Protein AF-A0A1K1P5Q6-F1 (afdb_monomer_lite)

Radius of gyration: 14.74 Å; chains: 1; bounding box: 36×29×43 Å

Secondary structure (DSSP, 8-state):
-EEEEEEEEEPPPEEEEEE-TTS-EEEEEEEEEEEE-SS-EEEEEEEHHHHHHTTTT--TT-EEEEEEEEEEEEEE-TTS-EEEEEEEEEEEE-

Structure (mmCIF, N/CA/C/O backbone):
data_AF-A0A1K1P5Q6-F1
#
_entry.id   AF-A0A1K1P5Q6-F1
#
loop_
_atom_site.group_PDB
_atom_site.id
_atom_site.type_symbol
_atom_site.label_atom_id
_atom_site.label_alt_id
_atom_site.label_comp_id
_atom_site.label_asym_id
_atom_site.label_entity_id
_atom_site.label_seq_id
_atom_site.pdbx_PDB_ins_code
_atom_site.Cartn_x
_atom_site.Cartn_y
_atom_site.Cartn_z
_atom_site.occupancy
_atom_site.B_iso_or_equiv
_atom_site.auth_seq_id
_atom_site.auth_comp_id
_atom_site.auth_asym_id
_atom_site.auth_atom_id
_atom_site.pdbx_PDB_model_num
ATOM 1 N N . MET A 1 1 ? -6.130 -12.895 -5.021 1.00 66.94 1 MET A N 1
ATOM 2 C CA . MET A 1 1 ? -6.138 -12.714 -6.488 1.00 66.94 1 MET A CA 1
ATOM 3 C C . MET A 1 1 ? -4.949 -11.828 -6.838 1.00 66.94 1 MET A C 1
ATOM 5 O O . MET A 1 1 ? -4.762 -10.833 -6.148 1.00 66.94 1 MET A O 1
ATOM 9 N N . GLU A 1 2 ? -4.109 -12.232 -7.794 1.00 85.25 2 GLU A N 1
ATOM 10 C CA . GLU A 1 2 ? -2.948 -11.454 -8.270 1.00 85.25 2 GLU A CA 1
ATOM 11 C C . GLU A 1 2 ? -3.392 -10.641 -9.501 1.00 85.25 2 GLU A C 1
ATOM 13 O O . GLU A 1 2 ? -4.065 -11.189 -10.375 1.00 85.25 2 GLU A O 1
ATOM 18 N N . LYS A 1 3 ? -3.079 -9.342 -9.557 1.00 90.69 3 LYS A N 1
ATOM 19 C CA . LYS A 1 3 ? -3.446 -8.429 -10.654 1.00 90.69 3 LYS A CA 1
ATOM 20 C C . LYS A 1 3 ? -2.209 -7.652 -11.100 1.00 90.69 3 LYS A C 1
ATOM 22 O O . LYS A 1 3 ? -1.390 -7.275 -10.271 1.00 90.69 3 LYS A O 1
ATOM 27 N N . THR A 1 4 ? -2.061 -7.414 -12.402 1.00 95.00 4 THR A N 1
ATOM 28 C CA . THR A 1 4 ? -0.994 -6.539 -12.917 1.00 95.00 4 THR A CA 1
ATOM 29 C C . THR A 1 4 ? -1.503 -5.105 -12.928 1.00 95.00 4 THR A C 1
ATOM 31 O O . THR A 1 4 ? -2.550 -4.839 -13.514 1.00 95.00 4 THR A O 1
ATOM 34 N N . MET A 1 5 ? -0.796 -4.198 -12.261 1.00 96.56 5 MET A N 1
ATOM 35 C CA . MET A 1 5 ? -1.173 -2.790 -12.148 1.00 96.56 5 MET A CA 1
ATOM 36 C C . MET A 1 5 ? 0.057 -1.901 -12.316 1.00 96.56 5 MET A C 1
ATOM 38 O O . MET A 1 5 ? 1.172 -2.298 -11.995 1.00 96.56 5 MET A O 1
ATOM 42 N N . LYS A 1 6 ? -0.147 -0.690 -12.818 1.00 97.62 6 LYS A N 1
ATOM 43 C CA . LYS A 1 6 ? 0.860 0.356 -12.922 1.00 97.62 6 LYS A CA 1
ATOM 44 C C . LYS A 1 6 ? 0.860 1.216 -11.664 1.00 97.62 6 LYS A C 1
ATOM 46 O O . LYS A 1 6 ? -0.204 1.651 -11.216 1.00 97.62 6 LYS A O 1
ATOM 51 N N . ILE A 1 7 ? 2.045 1.520 -11.145 1.00 97.12 7 ILE A N 1
ATOM 52 C CA . ILE A 1 7 ? 2.237 2.505 -10.080 1.00 97.12 7 ILE A CA 1
ATOM 53 C C . ILE A 1 7 ? 2.084 3.899 -10.692 1.00 97.12 7 ILE A C 1
ATOM 55 O O . ILE A 1 7 ? 2.962 4.382 -11.402 1.00 97.12 7 ILE A O 1
ATOM 59 N N . GLN A 1 8 ? 0.949 4.550 -10.448 1.00 97.25 8 GLN A N 1
ATOM 60 C CA . GLN A 1 8 ? 0.717 5.935 -10.867 1.00 97.25 8 GLN A CA 1
ATOM 61 C C . GLN A 1 8 ? 1.382 6.938 -9.932 1.00 97.25 8 GLN A C 1
ATOM 63 O O . GLN A 1 8 ? 1.853 7.973 -10.390 1.00 97.25 8 GLN A O 1
ATOM 68 N N . LYS A 1 9 ? 1.380 6.644 -8.630 1.00 97.06 9 LYS A N 1
ATOM 69 C CA . LYS A 1 9 ? 1.987 7.492 -7.608 1.00 97.06 9 LYS A CA 1
ATOM 70 C C . LYS A 1 9 ? 2.557 6.633 -6.496 1.00 97.06 9 LYS A C 1
ATOM 72 O O . LYS A 1 9 ? 1.862 5.738 -6.010 1.00 97.06 9 LYS A O 1
ATOM 77 N N . LEU A 1 10 ? 3.775 6.943 -6.071 1.00 95.69 10 LEU A N 1
ATOM 78 C CA . LEU A 1 10 ? 4.435 6.303 -4.940 1.00 95.69 10 LEU A CA 1
ATOM 79 C C . LEU A 1 10 ? 4.621 7.341 -3.832 1.00 95.69 10 LEU A C 1
ATOM 81 O O . LEU A 1 10 ? 5.293 8.353 -4.013 1.00 95.69 10 LEU A O 1
ATOM 85 N N . LEU A 1 11 ? 3.982 7.124 -2.684 1.00 95.38 11 LEU A N 1
ATOM 86 C CA . LEU A 1 11 ? 4.132 8.008 -1.530 1.00 95.38 11 LEU A CA 1
ATOM 87 C C . LEU A 1 11 ? 5.412 7.665 -0.756 1.00 95.38 11 LEU A C 1
ATOM 89 O O . LEU A 1 11 ? 5.846 6.514 -0.777 1.00 95.38 11 LEU A O 1
ATOM 93 N N . PRO A 1 12 ? 6.011 8.631 -0.036 1.00 94.25 12 PRO A N 1
ATOM 94 C CA . PRO A 1 12 ? 7.134 8.338 0.846 1.00 94.25 12 PRO A CA 1
ATOM 95 C C . PRO A 1 12 ? 6.720 7.360 1.953 1.00 94.25 12 PRO A C 1
ATOM 97 O O . PRO A 1 12 ? 5.569 7.369 2.396 1.00 94.25 12 PRO A O 1
ATOM 100 N N . LEU A 1 13 ? 7.673 6.562 2.444 1.00 94.38 13 LEU A N 1
ATOM 101 C CA . LEU A 1 13 ? 7.476 5.749 3.644 1.00 94.38 13 LEU A CA 1
ATOM 102 C C . LEU A 1 13 ? 7.082 6.664 4.817 1.00 94.38 13 LEU A C 1
ATOM 104 O O . LEU A 1 13 ? 7.716 7.695 5.046 1.00 94.38 13 LEU A O 1
ATOM 108 N N . GLN A 1 14 ? 6.032 6.297 5.543 1.00 93.88 14 GLN A N 1
ATOM 109 C CA . GLN A 1 14 ? 5.522 7.042 6.693 1.00 93.88 14 GLN A CA 1
ATOM 110 C C . GLN A 1 14 ? 5.514 6.156 7.934 1.00 93.88 14 GLN A C 1
ATOM 112 O O . GLN A 1 14 ? 4.991 5.042 7.889 1.00 93.88 14 GLN A O 1
ATOM 117 N N . ASP A 1 15 ? 6.022 6.697 9.042 1.00 92.50 15 ASP A N 1
ATOM 118 C CA . ASP A 1 15 ? 5.946 6.101 10.374 1.00 92.50 15 ASP A CA 1
ATOM 119 C C . ASP A 1 15 ? 4.980 6.926 11.238 1.00 92.50 15 ASP A C 1
ATOM 121 O O . ASP A 1 15 ? 5.164 8.127 11.435 1.00 92.50 15 ASP A O 1
ATOM 125 N N . ARG A 1 16 ? 3.926 6.284 11.752 1.00 88.56 16 ARG A N 1
ATOM 126 C CA . ARG A 1 16 ? 2.899 6.905 12.602 1.00 88.56 16 ARG A CA 1
ATOM 127 C C . ARG A 1 16 ? 2.889 6.250 13.973 1.00 88.56 16 ARG A C 1
ATOM 129 O O . ARG A 1 16 ? 2.674 5.046 14.077 1.00 88.56 16 ARG A O 1
ATOM 136 N N . GLN A 1 17 ? 3.096 7.029 15.029 1.00 87.81 17 GLN A N 1
ATOM 137 C CA . GLN A 1 17 ? 2.938 6.522 16.392 1.00 87.81 17 GLN A CA 1
ATOM 138 C C . GLN A 1 17 ? 1.452 6.400 16.741 1.00 87.81 17 GLN A C 1
ATOM 140 O O . GLN A 1 17 ? 0.666 7.303 16.452 1.00 87.81 17 GLN A O 1
ATOM 145 N N . TYR A 1 18 ? 1.064 5.288 17.356 1.00 86.25 18 TYR A N 1
ATOM 146 C CA . TYR A 1 18 ? -0.282 5.065 17.876 1.00 86.25 18 TYR A CA 1
ATOM 147 C C . TYR A 1 18 ? -0.214 4.203 19.134 1.00 86.25 18 TYR A C 1
ATOM 149 O O . TYR A 1 18 ? 0.735 3.447 19.314 1.00 86.25 18 TYR A O 1
ATOM 157 N N . ASN A 1 19 ? -1.222 4.292 19.997 1.00 86.19 19 ASN A N 1
ATOM 158 C CA . ASN A 1 19 ? -1.342 3.377 21.126 1.00 86.19 19 ASN A CA 1
ATOM 159 C C . ASN A 1 19 ? -2.193 2.179 20.708 1.00 86.19 19 ASN A C 1
ATOM 161 O O . ASN A 1 19 ? -3.255 2.353 20.105 1.00 86.19 19 ASN A O 1
ATOM 165 N N . ASP A 1 20 ? -1.730 0.969 21.012 1.00 85.69 20 ASP A N 1
ATOM 166 C CA . ASP A 1 20 ? -2.551 -0.224 20.835 1.00 85.69 20 ASP A CA 1
ATOM 167 C C . ASP A 1 20 ? -3.698 -0.281 21.861 1.00 85.69 20 ASP A C 1
ATOM 169 O O . ASP A 1 20 ? -3.842 0.580 22.732 1.00 85.69 20 ASP A O 1
ATOM 173 N N . GLN A 1 21 ? -4.554 -1.299 21.754 1.00 80.69 21 GLN A N 1
ATOM 174 C CA . GLN A 1 21 ? -5.711 -1.466 22.644 1.00 80.69 21 GLN A CA 1
ATOM 175 C C . GLN A 1 21 ? -5.325 -1.657 24.123 1.00 80.69 21 GLN A C 1
ATOM 177 O O . GLN A 1 21 ? -6.183 -1.539 24.992 1.00 80.69 21 GLN A O 1
ATOM 182 N N . GLN A 1 22 ? -4.052 -1.943 24.415 1.00 86.75 22 GLN A N 1
ATOM 183 C CA . GLN A 1 22 ? -3.508 -2.083 25.767 1.00 86.75 22 GLN A CA 1
ATOM 184 C C . GLN A 1 22 ? -2.813 -0.793 26.239 1.00 86.75 22 GLN A C 1
ATOM 186 O O . GLN A 1 22 ? -2.206 -0.772 27.308 1.00 86.75 22 GLN A O 1
ATOM 191 N N . GLY A 1 23 ? -2.896 0.285 25.451 1.00 85.31 23 GLY A N 1
ATOM 192 C CA . GLY A 1 23 ? -2.283 1.575 25.748 1.00 85.31 23 GLY A CA 1
ATOM 193 C C . GLY A 1 23 ? -0.775 1.620 25.501 1.00 85.31 23 GLY A C 1
ATOM 194 O O . GLY A 1 23 ? -0.141 2.598 25.891 1.00 85.31 23 GLY A O 1
ATOM 195 N N . GLN A 1 24 ? -0.186 0.595 24.875 1.00 88.69 24 GLN A N 1
ATOM 196 C CA . GLN A 1 24 ? 1.249 0.567 24.608 1.00 88.69 24 GLN A CA 1
ATOM 197 C C . GLN A 1 24 ? 1.575 1.352 23.332 1.00 88.69 24 GLN A C 1
ATOM 199 O O . GLN A 1 24 ? 0.883 1.180 22.321 1.00 88.69 24 GLN A O 1
ATOM 204 N N . PRO A 1 25 ? 2.638 2.177 23.335 1.00 86.62 25 PRO A N 1
ATOM 205 C CA . PRO A 1 25 ? 3.063 2.901 22.150 1.00 86.62 25 PRO A CA 1
ATOM 206 C C . PRO A 1 25 ? 3.583 1.922 21.092 1.00 86.62 25 PRO A C 1
ATOM 208 O O . PRO A 1 25 ? 4.471 1.101 21.332 1.00 86.62 25 PRO A O 1
ATOM 211 N N . ARG A 1 26 ? 3.029 2.031 19.890 1.00 88.38 26 ARG A N 1
ATOM 212 C CA . ARG A 1 26 ? 3.397 1.275 18.696 1.00 88.38 26 ARG A CA 1
ATOM 213 C C . ARG A 1 26 ? 3.713 2.234 17.557 1.00 88.38 26 ARG A C 1
ATOM 215 O O . ARG A 1 26 ? 3.244 3.370 17.519 1.00 88.38 26 ARG A O 1
ATOM 222 N N . VAL A 1 27 ? 4.506 1.753 16.606 1.00 88.25 27 VAL A N 1
ATOM 223 C CA . VAL A 1 27 ? 4.791 2.459 15.355 1.00 88.25 27 VAL A CA 1
ATOM 224 C C . VAL A 1 27 ? 4.108 1.708 14.224 1.00 88.25 27 VAL A C 1
ATOM 226 O O . VAL A 1 27 ? 4.317 0.511 14.044 1.00 88.25 27 VAL A O 1
ATOM 229 N N . PHE A 1 28 ? 3.283 2.420 13.468 1.00 88.75 28 PHE A N 1
ATOM 230 C CA . PHE A 1 28 ? 2.693 1.951 12.229 1.00 88.75 28 PHE A CA 1
ATOM 231 C C . PHE A 1 28 ? 3.514 2.473 11.053 1.00 88.75 28 PHE A C 1
ATOM 233 O O . PHE A 1 28 ? 3.486 3.667 10.755 1.00 88.75 28 PHE A O 1
ATOM 240 N N . THR A 1 29 ? 4.237 1.571 10.395 1.00 92.06 29 THR A N 1
ATOM 241 C CA . THR A 1 29 ? 4.999 1.869 9.179 1.00 92.06 29 THR A CA 1
ATOM 242 C C . THR A 1 29 ? 4.177 1.539 7.948 1.00 92.06 29 THR A C 1
ATOM 244 O O . THR A 1 29 ? 3.599 0.454 7.865 1.00 92.06 29 THR A O 1
ATOM 247 N N . SER A 1 30 ? 4.158 2.447 6.979 1.00 94.19 30 SER A N 1
ATOM 248 C CA . SER A 1 30 ? 3.357 2.297 5.767 1.00 94.19 30 SER A CA 1
ATOM 249 C C . SER A 1 30 ? 3.987 2.917 4.530 1.00 94.19 30 SER A C 1
ATOM 251 O O . SER A 1 30 ? 4.582 3.990 4.611 1.00 94.19 30 SER A O 1
ATOM 253 N N . LEU A 1 31 ? 3.779 2.268 3.383 1.00 95.25 31 LEU A N 1
ATOM 254 C CA . LEU A 1 31 ? 4.123 2.766 2.053 1.00 95.25 31 LEU A CA 1
ATOM 255 C C . LEU A 1 31 ? 2.862 2.767 1.181 1.00 95.25 31 LEU A C 1
ATOM 257 O O . LEU A 1 31 ? 2.336 1.707 0.835 1.00 95.25 31 LEU A O 1
ATOM 261 N N . GLY A 1 32 ? 2.362 3.962 0.863 1.00 94.06 32 GLY A N 1
ATOM 262 C CA . GLY A 1 32 ? 1.150 4.144 0.066 1.00 94.06 32 GLY A CA 1
ATOM 263 C C . GLY A 1 32 ? 1.439 4.228 -1.431 1.00 94.06 32 GLY A C 1
ATOM 264 O O . GLY A 1 32 ? 2.402 4.865 -1.854 1.00 94.06 32 GLY A O 1
ATOM 265 N N . MET A 1 33 ? 0.572 3.626 -2.238 1.00 95.31 33 MET A N 1
ATOM 266 C CA . MET A 1 33 ? 0.649 3.626 -3.696 1.00 95.31 33 MET A CA 1
ATOM 267 C C . MET A 1 33 ? -0.722 3.904 -4.306 1.00 95.31 33 MET A C 1
ATOM 269 O O . MET A 1 33 ? -1.743 3.416 -3.825 1.00 95.31 33 MET A O 1
ATOM 273 N N . VAL A 1 34 ? -0.739 4.655 -5.405 1.00 96.00 34 VAL A N 1
ATOM 274 C CA . VAL A 1 34 ? -1.893 4.713 -6.308 1.00 96.00 34 VAL A CA 1
ATOM 275 C C . VAL A 1 34 ? -1.619 3.757 -7.459 1.00 96.00 34 VAL A C 1
ATOM 277 O O . VAL A 1 34 ? -0.646 3.935 -8.195 1.00 96.00 34 VAL A O 1
ATOM 280 N N . LEU A 1 35 ? -2.460 2.736 -7.589 1.00 95.94 35 LEU A N 1
ATOM 281 C CA . LEU A 1 35 ? -2.336 1.673 -8.580 1.00 95.94 35 LEU A CA 1
ATOM 282 C C . LEU A 1 35 ? -3.467 1.776 -9.598 1.00 95.94 35 LEU A C 1
ATOM 284 O O . LEU A 1 35 ? -4.619 1.993 -9.222 1.00 95.94 35 LEU A O 1
ATOM 288 N N . THR A 1 36 ? -3.152 1.567 -10.874 1.00 95.94 36 THR A N 1
ATOM 289 C CA . THR A 1 36 ? -4.152 1.524 -11.948 1.00 95.94 36 THR A CA 1
ATOM 290 C C . THR A 1 36 ? -3.889 0.390 -12.927 1.00 95.94 36 THR A C 1
ATOM 292 O O . THR A 1 36 ? -2.743 0.037 -13.175 1.00 95.94 36 THR A O 1
ATOM 295 N N . ASP A 1 37 ? -4.929 -0.170 -13.527 1.00 94.38 37 ASP A N 1
ATOM 296 C CA . ASP A 1 37 ? -4.812 -1.023 -14.718 1.00 94.38 37 ASP A CA 1
ATOM 297 C C . ASP A 1 37 ? -5.336 -0.325 -15.990 1.00 94.38 37 ASP A C 1
ATOM 299 O O . ASP A 1 37 ? -5.443 -0.950 -17.043 1.00 94.38 37 ASP A O 1
ATOM 303 N N . GLY A 1 38 ? -5.650 0.973 -15.900 1.00 91.44 38 GLY A N 1
ATOM 304 C CA . GLY A 1 38 ? -6.275 1.764 -16.962 1.00 91.44 38 GLY A CA 1
ATOM 305 C C . GLY A 1 38 ? -7.807 1.781 -16.925 1.00 91.44 38 GLY A C 1
ATOM 306 O O . GLY A 1 38 ? -8.402 2.609 -17.611 1.00 91.44 38 GLY A O 1
ATOM 307 N N . ILE A 1 39 ? -8.441 0.926 -16.117 1.00 93.00 39 ILE A N 1
ATOM 308 C CA . ILE A 1 39 ? -9.893 0.906 -15.889 1.00 93.00 39 ILE A CA 1
ATOM 309 C C . ILE A 1 39 ? -10.172 1.282 -14.433 1.00 93.00 39 ILE A C 1
ATOM 311 O O . ILE A 1 39 ? -10.836 2.279 -14.155 1.00 93.00 39 ILE A O 1
ATOM 315 N N . ASP A 1 40 ? -9.598 0.522 -13.505 1.00 90.56 40 ASP A N 1
ATOM 316 C CA . ASP A 1 40 ? -9.676 0.753 -12.074 1.00 90.56 40 ASP A CA 1
ATOM 317 C C . ASP A 1 40 ? -8.485 1.595 -11.613 1.00 90.56 40 ASP A C 1
ATOM 319 O O . ASP A 1 40 ? -7.349 1.420 -12.063 1.00 90.56 40 ASP A O 1
ATOM 323 N N . THR A 1 41 ? -8.728 2.493 -10.662 1.00 93.12 41 THR A N 1
ATOM 324 C CA . THR A 1 41 ? -7.670 3.189 -9.922 1.00 93.12 41 THR A CA 1
ATOM 325 C C . THR A 1 41 ? -7.971 3.083 -8.442 1.00 93.12 41 THR A C 1
ATOM 327 O O . THR A 1 41 ? -9.076 3.405 -8.009 1.00 93.12 41 THR A O 1
ATOM 330 N N . LEU A 1 42 ? -6.997 2.626 -7.660 1.00 92.69 42 LEU A N 1
ATOM 331 C CA . LEU A 1 42 ? -7.170 2.446 -6.226 1.00 92.69 42 LEU A CA 1
ATOM 332 C C . LEU A 1 42 ? -5.938 2.880 -5.443 1.00 92.69 42 LEU A C 1
ATOM 334 O O . LEU A 1 42 ? -4.799 2.744 -5.893 1.00 92.69 42 LEU A O 1
ATOM 338 N N . PHE A 1 43 ? -6.193 3.386 -4.242 1.00 92.94 43 PHE A N 1
ATOM 339 C CA . PHE A 1 43 ? -5.161 3.579 -3.240 1.00 92.94 43 PHE A CA 1
ATOM 340 C C . PHE A 1 43 ? -4.930 2.259 -2.505 1.00 92.94 43 PHE A C 1
ATOM 342 O O . PHE A 1 43 ? -5.879 1.662 -1.991 1.00 92.94 43 PHE A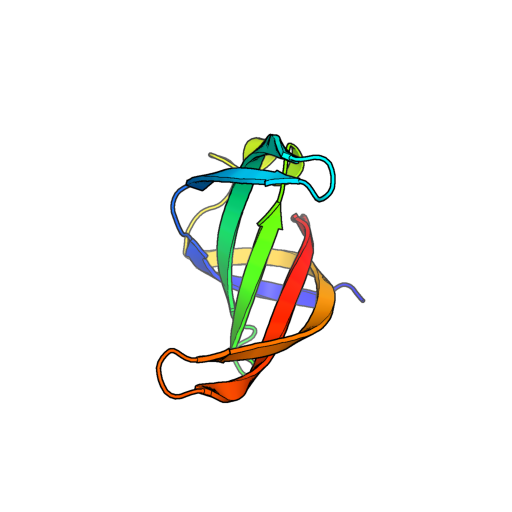 O 1
ATOM 349 N N . ALA A 1 44 ? -3.678 1.814 -2.458 1.00 92.62 44 ALA A N 1
ATOM 350 C CA . ALA A 1 44 ? -3.265 0.624 -1.737 1.00 92.62 44 ALA A CA 1
ATOM 351 C C . ALA A 1 44 ? -2.073 0.924 -0.826 1.00 92.62 44 ALA A C 1
ATOM 353 O O . ALA A 1 44 ? -1.248 1.787 -1.123 1.00 92.62 44 ALA A O 1
ATOM 354 N N . GLU A 1 45 ? -1.965 0.195 0.278 1.00 92.56 45 GLU A N 1
ATOM 355 C CA . GLU A 1 45 ? -0.925 0.422 1.282 1.00 92.56 45 GLU A CA 1
ATOM 356 C C . GLU A 1 45 ? -0.210 -0.8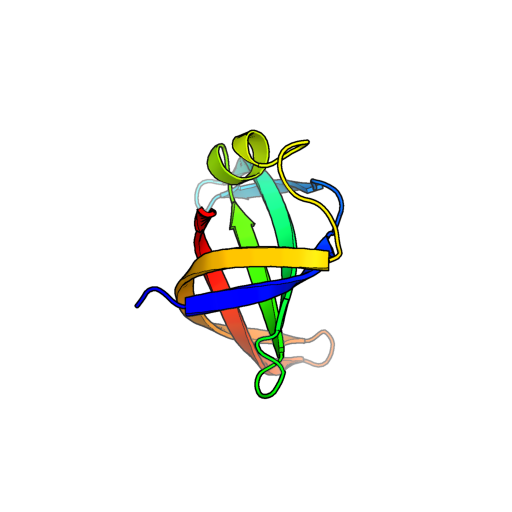91 1.616 1.00 92.56 45 GLU A C 1
ATOM 358 O O . GLU A 1 45 ? -0.846 -1.901 1.926 1.00 92.56 45 GLU A O 1
ATOM 363 N N . ALA A 1 46 ? 1.121 -0.885 1.542 1.00 93.75 46 ALA A N 1
ATOM 364 C CA . ALA A 1 46 ? 1.955 -1.901 2.176 1.00 93.75 46 ALA A CA 1
ATOM 365 C C . ALA A 1 46 ? 2.267 -1.451 3.608 1.00 93.75 46 ALA A C 1
ATOM 367 O O . ALA A 1 46 ? 2.452 -0.258 3.857 1.00 93.75 46 ALA A O 1
ATOM 368 N N . THR A 1 47 ? 2.349 -2.387 4.553 1.00 92.94 47 THR A N 1
ATOM 369 C CA . THR A 1 47 ? 2.488 -2.072 5.985 1.00 92.94 47 THR A CA 1
ATOM 370 C C . THR A 1 47 ? 3.617 -2.856 6.652 1.00 92.94 47 THR A C 1
ATOM 372 O O . THR A 1 47 ? 3.949 -3.958 6.219 1.00 92.94 47 THR A O 1
ATOM 375 N N . GLY A 1 48 ? 4.167 -2.321 7.744 1.00 91.38 48 GLY A N 1
ATOM 376 C CA . GLY A 1 48 ? 5.176 -2.989 8.573 1.00 91.38 48 GLY A CA 1
ATOM 377 C C . GLY A 1 48 ? 6.515 -3.193 7.859 1.00 91.38 48 GLY A C 1
ATOM 378 O O . GLY A 1 48 ? 6.921 -2.374 7.034 1.00 91.38 48 GLY A O 1
ATOM 379 N N . ASP A 1 49 ? 7.199 -4.297 8.163 1.00 91.69 49 ASP A N 1
ATOM 380 C CA . ASP A 1 49 ? 8.508 -4.624 7.573 1.00 91.69 49 ASP A CA 1
ATOM 381 C C . ASP A 1 49 ? 8.440 -4.807 6.059 1.00 91.69 49 ASP A C 1
ATOM 383 O O . ASP A 1 49 ? 9.3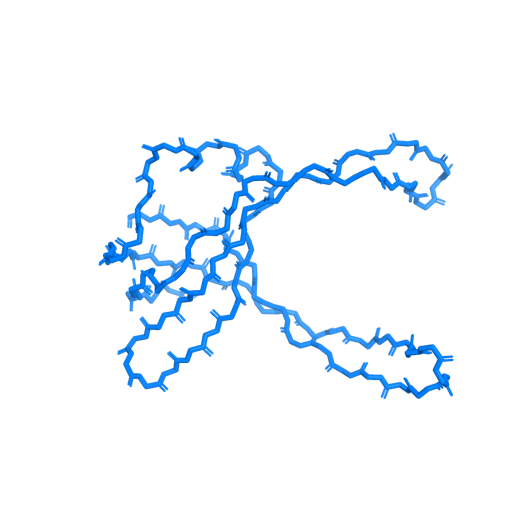69 -4.442 5.339 1.00 91.69 49 ASP A O 1
ATOM 387 N N . TYR A 1 50 ? 7.300 -5.287 5.563 1.00 92.25 50 TYR A N 1
ATOM 388 C CA . TYR A 1 50 ? 7.071 -5.418 4.135 1.00 92.25 50 TYR A CA 1
ATOM 389 C C . TYR A 1 50 ? 7.067 -4.057 3.425 1.00 92.25 50 TYR A C 1
ATOM 391 O O . TYR A 1 50 ? 7.648 -3.914 2.355 1.00 92.25 50 TYR A O 1
ATOM 399 N N . ALA A 1 51 ? 6.506 -3.012 4.044 1.00 93.75 51 ALA A N 1
ATOM 400 C CA . ALA A 1 51 ? 6.608 -1.655 3.503 1.00 93.75 51 ALA A CA 1
ATOM 401 C C . ALA A 1 51 ? 8.069 -1.182 3.419 1.00 93.75 51 ALA A C 1
ATOM 403 O O . ALA A 1 51 ? 8.463 -0.562 2.434 1.00 93.75 51 ALA A O 1
ATOM 404 N N . ARG A 1 52 ? 8.881 -1.507 4.437 1.00 93.38 52 ARG A N 1
ATOM 405 C CA . ARG A 1 52 ? 10.306 -1.147 4.487 1.00 93.38 52 ARG A CA 1
ATOM 406 C C . ARG A 1 52 ? 11.101 -1.852 3.389 1.00 93.38 52 ARG A C 1
ATOM 408 O O . ARG A 1 52 ? 11.941 -1.211 2.767 1.00 93.38 52 ARG A O 1
ATOM 415 N N . SER A 1 53 ? 10.805 -3.124 3.107 1.00 93.94 53 SER A N 1
ATOM 416 C CA . SER A 1 53 ? 11.513 -3.891 2.072 1.00 93.94 53 SER A CA 1
ATOM 417 C C . SER A 1 53 ? 11.266 -3.403 0.644 1.00 93.94 53 SER A C 1
ATOM 419 O O . SER A 1 53 ? 12.005 -3.785 -0.253 1.00 93.94 53 SER A O 1
ATOM 421 N N . LEU A 1 54 ? 10.240 -2.580 0.411 1.00 92.56 54 LEU A N 1
ATOM 422 C CA . LEU A 1 54 ? 9.915 -2.056 -0.921 1.00 92.56 54 LEU A CA 1
ATOM 423 C C . LEU A 1 54 ? 10.602 -0.724 -1.237 1.00 92.56 54 LEU A C 1
ATOM 425 O O . LEU A 1 54 ? 10.621 -0.292 -2.391 1.00 92.56 54 LEU A O 1
ATOM 429 N N . VAL A 1 55 ? 11.166 -0.056 -0.229 1.00 91.00 55 VAL A N 1
ATOM 430 C CA . VAL A 1 55 ? 11.820 1.242 -0.410 1.00 91.00 55 VAL A CA 1
ATOM 431 C C . VAL A 1 55 ? 13.044 1.086 -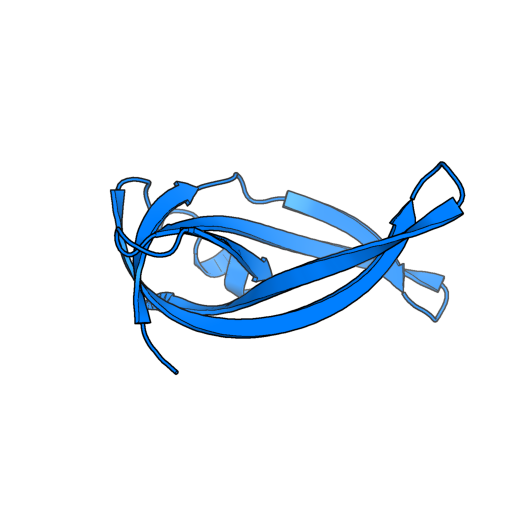1.312 1.00 91.00 55 VAL A C 1
ATOM 433 O O . VAL A 1 55 ? 13.906 0.251 -1.062 1.00 91.00 55 VAL A O 1
ATOM 436 N N . GLY A 1 56 ? 13.120 1.904 -2.365 1.00 89.81 56 GLY A N 1
ATOM 437 C CA . GLY A 1 56 ? 14.213 1.869 -3.344 1.00 89.81 56 GLY A CA 1
ATOM 438 C C . GLY A 1 56 ? 14.083 0.782 -4.416 1.00 89.81 56 GLY A C 1
ATOM 439 O O . GLY A 1 56 ? 14.919 0.730 -5.313 1.00 89.81 56 GLY A O 1
ATOM 440 N N . HIS A 1 57 ? 13.038 -0.050 -4.358 1.00 92.69 57 HIS A N 1
ATOM 441 C CA . HIS A 1 57 ? 12.790 -1.124 -5.326 1.00 92.69 57 HIS A CA 1
ATOM 442 C C . HIS A 1 57 ? 11.632 -0.839 -6.288 1.00 92.69 57 HIS A C 1
ATOM 444 O O . HIS A 1 57 ? 11.447 -1.587 -7.243 1.00 92.69 57 HIS A O 1
ATOM 450 N N . LEU A 1 58 ? 10.862 0.222 -6.045 1.00 94.69 58 LEU A N 1
ATOM 451 C CA . LEU A 1 58 ? 9.690 0.601 -6.830 1.00 94.69 58 LEU A CA 1
ATOM 452 C C . LEU A 1 58 ? 9.800 2.059 -7.269 1.00 94.69 58 LEU A C 1
ATOM 454 O O . LEU A 1 58 ? 10.235 2.906 -6.485 1.00 94.69 58 LEU A O 1
ATOM 458 N N . ASN A 1 59 ? 9.342 2.353 -8.483 1.00 95.50 59 ASN A N 1
ATOM 459 C CA . ASN A 1 59 ? 9.264 3.701 -9.030 1.00 95.50 59 ASN A CA 1
ATOM 460 C C . ASN A 1 59 ? 7.878 3.994 -9.609 1.00 95.50 59 ASN A C 1
ATOM 462 O O . ASN A 1 59 ? 7.113 3.106 -9.994 1.00 95.50 59 ASN A O 1
ATOM 466 N N . GLU A 1 60 ? 7.555 5.282 -9.701 1.00 96.69 60 GLU A N 1
ATOM 467 C CA . GLU A 1 60 ? 6.390 5.721 -10.461 1.00 96.69 60 GLU A CA 1
ATOM 468 C C . GLU A 1 60 ? 6.557 5.337 -11.934 1.00 96.69 60 GLU A C 1
ATOM 470 O O . GLU A 1 60 ? 7.599 5.564 -12.545 1.00 96.69 60 GLU A O 1
ATOM 475 N N . GLY A 1 61 ? 5.512 4.754 -12.512 1.00 96.62 61 GLY A N 1
ATOM 476 C CA . GLY A 1 61 ? 5.519 4.244 -13.876 1.00 96.62 61 GLY A CA 1
ATOM 477 C C . GLY A 1 61 ? 5.714 2.734 -13.992 1.00 96.62 61 GLY A C 1
ATOM 478 O O . GLY A 1 61 ? 5.341 2.189 -15.035 1.00 96.62 61 GLY A O 1
ATOM 479 N N . ASP A 1 62 ? 6.211 2.066 -12.948 1.00 96.38 62 ASP A N 1
ATOM 480 C CA . ASP A 1 62 ? 6.469 0.625 -12.970 1.00 96.38 62 ASP A CA 1
ATOM 481 C C . ASP A 1 62 ? 5.173 -0.184 -13.079 1.00 96.38 62 ASP A C 1
ATOM 483 O O . ASP A 1 62 ? 4.144 0.150 -12.483 1.00 96.38 62 ASP A O 1
ATOM 487 N N . TRP A 1 63 ? 5.236 -1.278 -13.838 1.00 96.19 63 TRP A N 1
ATOM 488 C CA . TRP A 1 63 ? 4.194 -2.299 -13.871 1.00 96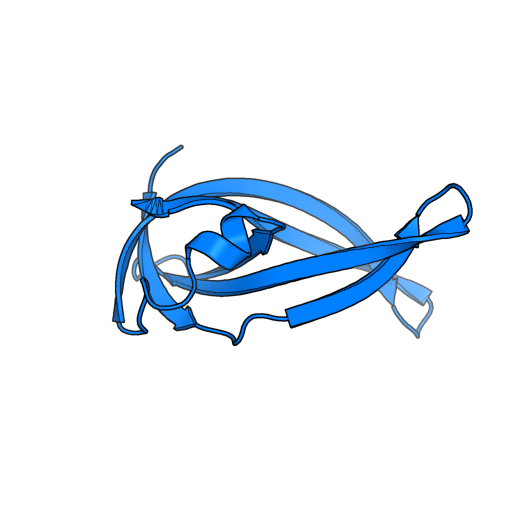.19 63 TRP A CA 1
ATOM 489 C C . TRP A 1 63 ? 4.555 -3.417 -12.907 1.00 96.19 63 TRP A C 1
ATOM 491 O O . TRP A 1 63 ? 5.619 -4.019 -13.021 1.00 96.19 63 TRP A O 1
ATOM 501 N N . VAL A 1 64 ? 3.643 -3.711 -11.991 1.00 94.62 64 VAL A N 1
ATOM 502 C CA . VAL A 1 64 ? 3.859 -4.640 -10.883 1.00 94.62 64 VAL A CA 1
ATOM 503 C C . VAL A 1 64 ? 2.746 -5.669 -10.817 1.00 94.62 64 VAL A C 1
ATOM 505 O O . VAL A 1 64 ? 1.587 -5.380 -11.135 1.00 94.62 64 VAL A O 1
ATOM 508 N N . ARG A 1 65 ? 3.074 -6.882 -10.368 1.00 94.19 65 ARG A N 1
ATOM 509 C CA . ARG A 1 65 ? 2.055 -7.880 -10.025 1.00 94.19 65 ARG A CA 1
ATOM 510 C C . ARG A 1 65 ? 1.732 -7.766 -8.551 1.00 94.19 65 ARG A C 1
ATOM 512 O O . ARG A 1 65 ? 2.550 -8.118 -7.711 1.00 94.19 65 ARG A O 1
ATOM 519 N N . VAL A 1 66 ? 0.534 -7.287 -8.241 1.00 92.12 66 VAL A N 1
ATOM 520 C CA . VAL A 1 66 ? 0.073 -7.045 -6.874 1.00 92.12 66 VAL A CA 1
ATOM 521 C C . VAL A 1 66 ? -0.947 -8.084 -6.441 1.00 92.12 66 VAL A C 1
ATOM 523 O O . VAL A 1 66 ? -1.873 -8.431 -7.174 1.00 92.12 66 VAL A O 1
ATOM 526 N N . GLN A 1 67 ? -0.813 -8.550 -5.206 1.00 93.06 67 GLN A N 1
ATOM 527 C CA . GLN A 1 67 ? -1.868 -9.255 -4.498 1.00 93.06 67 GLN A CA 1
ATOM 528 C C . GLN A 1 67 ? -2.444 -8.326 -3.435 1.00 93.06 67 GLN A C 1
ATOM 530 O O . GLN A 1 67 ? -1.720 -7.851 -2.558 1.00 93.06 67 GLN A O 1
ATOM 535 N N . LEU A 1 68 ? -3.751 -8.086 -3.517 1.00 88.69 68 LEU A N 1
ATOM 536 C CA . LEU A 1 68 ? -4.465 -7.171 -2.634 1.00 88.69 68 LEU A CA 1
ATOM 537 C C . LEU A 1 68 ? -5.393 -7.937 -1.686 1.00 88.69 68 LEU A C 1
ATOM 539 O O . LEU A 1 68 ? -6.035 -8.915 -2.079 1.00 88.69 68 LEU A O 1
ATOM 543 N N . SER A 1 69 ? -5.487 -7.448 -0.455 1.00 88.12 69 SER A N 1
ATOM 544 C CA . SER A 1 69 ? -6.562 -7.744 0.489 1.00 88.12 69 SER A CA 1
ATOM 545 C C . SER A 1 69 ? -7.434 -6.502 0.624 1.00 88.12 69 SER A C 1
ATOM 547 O O . SER A 1 69 ? -6.906 -5.402 0.764 1.00 88.12 69 SER A O 1
ATOM 549 N N . MET A 1 70 ? -8.755 -6.655 0.563 1.00 84.56 70 MET A N 1
ATOM 550 C CA . MET A 1 70 ? -9.688 -5.536 0.685 1.00 84.56 70 MET A CA 1
ATOM 551 C C . MET A 1 70 ? -10.413 -5.621 2.023 1.00 84.56 70 MET A C 1
ATOM 553 O O . MET A 1 70 ? -10.962 -6.669 2.361 1.00 84.56 70 MET A O 1
ATOM 557 N N . SER A 1 71 ? -10.438 -4.521 2.769 1.00 83.56 71 SER A N 1
ATOM 558 C CA . SER A 1 71 ? -11.288 -4.377 3.946 1.00 83.56 71 SER A CA 1
ATOM 559 C C . SER A 1 71 ? -12.176 -3.150 3.813 1.00 83.56 71 SER A C 1
ATOM 561 O O . SER A 1 71 ? -11.817 -2.158 3.178 1.00 83.56 71 SER A O 1
ATOM 563 N N . VAL A 1 72 ? -13.355 -3.228 4.416 1.00 82.12 72 VAL A N 1
ATOM 564 C CA . VAL A 1 72 ? -14.261 -2.092 4.554 1.00 82.12 72 VAL A CA 1
ATOM 565 C C . VAL A 1 72 ? -14.249 -1.700 6.017 1.00 82.12 72 VAL A C 1
ATOM 567 O O . VAL A 1 72 ? -14.397 -2.557 6.890 1.00 82.12 72 VAL A O 1
ATOM 570 N N . ARG A 1 73 ? -14.045 -0.416 6.289 1.00 83.50 73 ARG A N 1
ATOM 571 C CA . ARG A 1 73 ? -14.132 0.138 7.636 1.00 83.50 73 ARG A CA 1
ATOM 572 C C . ARG A 1 73 ? -15.096 1.308 7.640 1.00 83.50 73 ARG A C 1
ATOM 574 O O . ARG A 1 73 ? -15.036 2.158 6.757 1.00 83.50 73 ARG A O 1
ATOM 581 N N . ASP A 1 74 ? -15.912 1.394 8.676 1.00 85.81 74 ASP A N 1
ATOM 582 C CA . ASP A 1 74 ? -16.624 2.610 9.022 1.00 85.81 74 ASP A CA 1
ATOM 583 C C . ASP A 1 74 ? -15.853 3.455 10.055 1.00 85.81 74 ASP A C 1
ATOM 585 O O . ASP A 1 74 ? -15.086 2.956 10.889 1.00 85.81 74 ASP 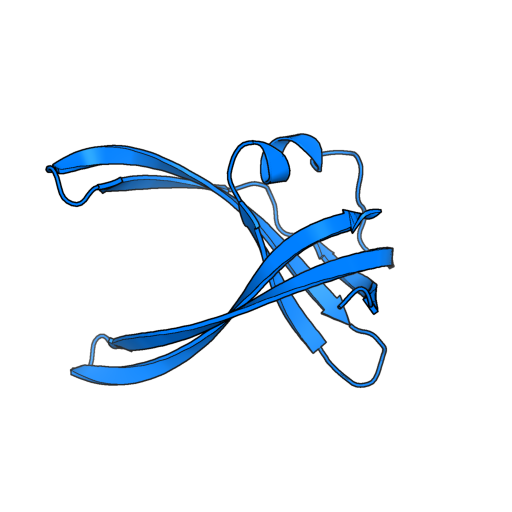A O 1
ATOM 589 N N . TRP A 1 75 ? -15.997 4.773 9.959 1.00 83.44 75 TRP A N 1
ATOM 590 C CA . TRP A 1 75 ? -15.467 5.730 10.927 1.00 83.44 75 TRP A CA 1
ATOM 591 C C . TRP A 1 75 ? -16.375 6.958 11.003 1.00 83.44 75 TRP A C 1
ATOM 593 O O . TRP A 1 75 ? -17.039 7.300 10.029 1.00 83.44 75 TRP A O 1
ATOM 603 N N . GLN A 1 76 ? -16.426 7.620 12.158 1.00 87.19 76 GLN A N 1
ATOM 604 C CA . GLN A 1 76 ? -17.145 8.887 12.291 1.00 87.19 76 GLN A CA 1
ATOM 605 C C . GLN A 1 76 ? -16.234 10.048 11.911 1.00 87.19 76 GLN A C 1
ATOM 607 O O . GLN A 1 76 ? -15.131 10.171 12.449 1.00 87.19 76 GLN A O 1
ATOM 612 N N . ASP A 1 77 ? -16.699 10.899 10.999 1.00 86.12 77 ASP A N 1
ATOM 613 C CA . ASP A 1 77 ? -16.009 12.147 10.692 1.00 86.12 77 ASP A CA 1
ATOM 614 C C . ASP A 1 77 ? -16.149 13.184 11.819 1.00 86.12 77 ASP A C 1
ATOM 616 O O . ASP A 1 77 ? -16.847 12.979 12.813 1.00 86.12 77 ASP A O 1
ATOM 620 N N . GLN A 1 78 ? -15.465 14.322 11.678 1.00 83.81 78 GLN A N 1
ATOM 621 C CA . GLN A 1 78 ? -15.500 15.402 12.674 1.00 83.81 78 GLN A CA 1
ATOM 622 C C . GLN A 1 78 ? -16.905 15.993 12.890 1.00 83.81 78 GLN A C 1
ATOM 624 O O . GLN A 1 78 ? -17.124 16.687 13.878 1.00 83.81 78 GLN A O 1
ATOM 629 N N . GLN A 1 79 ? -17.849 15.732 11.980 1.00 90.25 79 GLN A N 1
ATOM 630 C CA . GLN A 1 79 ? -19.239 16.178 12.059 1.00 90.25 79 GLN A CA 1
ATOM 631 C C . GLN A 1 79 ? -20.157 15.088 12.643 1.00 90.25 79 GLN A C 1
ATOM 633 O O . GLN A 1 79 ? -21.370 15.279 12.712 1.00 90.25 79 GLN A O 1
ATOM 638 N N . GLY A 1 80 ? -19.597 13.951 13.077 1.00 86.38 80 GLY A N 1
ATOM 639 C CA . GLY A 1 80 ? -20.335 12.823 13.644 1.00 86.38 80 GLY A CA 1
ATOM 640 C C . GLY A 1 80 ? -21.028 11.942 12.601 1.00 86.38 80 GLY A C 1
ATOM 641 O O . GLY A 1 80 ? -21.818 11.074 12.970 1.00 86.38 80 GLY A O 1
ATOM 642 N N . GLN A 1 81 ? -20.758 12.134 11.305 1.00 88.19 81 GLN A N 1
ATOM 643 C CA . GLN A 1 81 ? -21.357 11.324 10.249 1.00 88.19 81 GLN A CA 1
ATOM 644 C C . GLN A 1 81 ? -20.547 10.039 10.035 1.00 88.19 81 GLN A C 1
ATOM 646 O O . GLN A 1 81 ? -19.328 10.078 9.866 1.00 88.19 81 GLN A O 1
ATOM 651 N N . THR A 1 82 ? -21.231 8.889 10.004 1.00 87.44 82 THR A N 1
ATOM 652 C CA . THR A 1 82 ? -20.612 7.606 9.645 1.00 87.44 82 THR A CA 1
ATOM 653 C C . THR A 1 82 ? -20.177 7.631 8.181 1.00 87.44 82 THR A C 1
ATOM 655 O O . THR A 1 82 ? -20.992 7.786 7.270 1.00 87.44 82 THR A O 1
ATOM 658 N N . ARG A 1 83 ? -18.877 7.464 7.958 1.00 85.69 83 ARG A N 1
ATOM 659 C CA . ARG A 1 83 ? -18.233 7.307 6.656 1.00 85.69 83 ARG A CA 1
ATOM 660 C C . ARG A 1 83 ? -17.792 5.867 6.486 1.00 85.69 83 ARG A C 1
ATOM 662 O O . ARG A 1 83 ? -17.351 5.248 7.445 1.00 85.69 83 ARG A O 1
ATOM 669 N N . TYR A 1 84 ? -17.857 5.374 5.256 1.00 80.00 84 TYR A N 1
ATOM 670 C CA . TYR A 1 84 ? -17.332 4.067 4.877 1.00 80.00 84 TYR A CA 1
ATOM 671 C C . TYR A 1 84 ? -16.090 4.264 4.011 1.00 80.00 84 TYR A C 1
ATOM 673 O O . TYR A 1 84 ? -16.095 5.069 3.081 1.00 80.00 84 TYR A O 1
ATOM 681 N N . GLU A 1 85 ? -15.025 3.542 4.328 1.00 80.88 85 GLU A N 1
ATOM 682 C CA . GLU A 1 85 ? -13.743 3.584 3.639 1.00 80.88 85 GLU A CA 1
ATOM 683 C C . GLU A 1 85 ? -13.369 2.169 3.188 1.00 80.88 85 GLU A C 1
ATOM 685 O O . GLU A 1 85 ? -13.274 1.246 4.001 1.00 80.88 85 GLU A O 1
ATOM 690 N N . ASN A 1 86 ? -13.146 2.007 1.883 1.00 76.56 86 ASN A N 1
ATOM 691 C CA . ASN A 1 86 ? -12.614 0.776 1.309 1.00 76.56 86 ASN A CA 1
ATOM 692 C C . ASN A 1 86 ? -11.087 0.871 1.302 1.00 76.56 86 ASN A C 1
ATOM 694 O O . ASN A 1 86 ? -10.526 1.740 0.635 1.00 76.56 86 ASN A O 1
ATOM 698 N N . LYS A 1 87 ? -10.416 -0.024 2.026 1.00 80.06 87 LYS A N 1
ATOM 699 C CA . LYS A 1 87 ? -8.955 -0.100 2.086 1.00 80.06 87 LYS A CA 1
ATOM 700 C C . LYS A 1 87 ? -8.461 -1.296 1.305 1.00 80.06 87 LYS A C 1
ATOM 702 O O . LYS A 1 87 ? -8.923 -2.412 1.526 1.00 80.06 87 LYS A O 1
ATOM 707 N N . ALA A 1 88 ? -7.488 -1.066 0.435 1.00 80.38 88 ALA A N 1
ATOM 708 C CA . ALA A 1 88 ? -6.713 -2.129 -0.176 1.00 80.38 88 ALA A CA 1
ATOM 709 C C . ALA A 1 88 ? -5.340 -2.216 0.503 1.00 80.38 88 ALA A C 1
ATOM 711 O O . ALA A 1 88 ? -4.586 -1.247 0.548 1.00 80.38 88 ALA A O 1
ATOM 712 N N . TYR A 1 89 ? -5.008 -3.394 1.014 1.00 85.19 89 TYR A N 1
ATOM 713 C CA . TYR A 1 89 ? -3.702 -3.707 1.575 1.00 85.19 89 TYR A CA 1
ATOM 714 C C . TYR A 1 89 ? -2.919 -4.569 0.602 1.00 85.19 89 TYR A C 1
ATOM 716 O O . TYR A 1 89 ? -3.422 -5.585 0.115 1.00 85.19 89 TYR A O 1
ATOM 724 N N . ILE A 1 90 ? -1.674 -4.191 0.341 1.00 85.88 90 ILE A N 1
ATOM 725 C CA . ILE A 1 90 ? -0.781 -4.960 -0.521 1.00 85.88 90 ILE A CA 1
ATOM 726 C C . ILE A 1 90 ? -0.201 -6.091 0.314 1.00 85.88 90 ILE A C 1
ATOM 728 O O . ILE A 1 90 ? 0.585 -5.867 1.230 1.00 85.88 90 ILE A O 1
ATOM 732 N N . SER A 1 91 ? -0.608 -7.314 -0.007 1.00 85.94 91 SER A N 1
ATOM 733 C CA . SER A 1 91 ? -0.088 -8.525 0.627 1.00 85.94 91 SER A CA 1
ATOM 734 C C . SER A 1 91 ? 1.196 -9.013 -0.042 1.00 85.94 91 SER A C 1
ATOM 736 O O . SER A 1 91 ? 2.019 -9.639 0.614 1.00 85.94 91 SER A O 1
ATOM 738 N N . ASN A 1 92 ? 1.350 -8.761 -1.347 1.00 86.81 92 ASN A N 1
ATOM 739 C CA . ASN A 1 92 ? 2.546 -9.110 -2.112 1.00 86.81 92 ASN A CA 1
ATOM 740 C C . ASN A 1 92 ? 2.664 -8.240 -3.377 1.00 86.81 92 ASN A C 1
ATOM 742 O O . ASN A 1 92 ? 1.644 -7.820 -3.928 1.00 86.81 92 ASN A O 1
ATOM 746 N N . ILE A 1 93 ? 3.889 -7.992 -3.832 1.00 86.12 93 ILE A N 1
ATOM 747 C CA . ILE A 1 93 ? 4.260 -7.261 -5.042 1.00 86.12 93 ILE A CA 1
ATOM 748 C C . ILE A 1 93 ? 5.491 -7.944 -5.640 1.00 86.12 93 ILE A C 1
ATOM 750 O O . ILE A 1 93 ? 6.423 -8.292 -4.915 1.00 86.12 93 ILE A O 1
ATOM 754 N N . LYS A 1 94 ? 5.460 -8.190 -6.946 1.00 84.56 94 LYS A N 1
ATOM 755 C CA . LYS A 1 94 ? 6.555 -8.799 -7.705 1.00 84.56 94 LYS A CA 1
ATOM 756 C C . LYS A 1 94 ? 6.852 -7.980 -8.945 1.00 84.56 94 LYS A C 1
ATOM 758 O O . LYS A 1 94 ? 5.873 -7.435 -9.519 1.00 84.56 94 LYS A O 1
#

Sequence (94 aa):
MEKTMKIQKLLPLQDRQYNDQQGQPRVFTSLGMVLTDGIDTLFAEATGDYARSLVGHLNEGDWVRVQLSMSVRDWQDQQGQTRYENKAYISNIK

pLDDT: mean 89.96, std 5.45, range [66.94, 97.62]

Foldseek 3Di:
DKDKWAFQDKDDWDWDWDADPVRHIDIKIKIWTFIHPPPDTDIEIEIDVRRVVCPPVDDHGDIKTFDWDWDWDWDQDPVRDIDIDIYIYTPDID